Protein AF-A0A4Q3TIU8-F1 (afdb_monomer)

Sequence (152 aa):
MSRLTPLESAVLDALAWELGDVAPDLAGQVEESLSGLRRNTGQGLYTELIVARGRPLPGGPTGRFGTTHAMVGDLPDPIGFQVELREGRLLALHGQSYGQDTRAIDFAAVPFEDVFTVDDQGESILFDPVALMPESPLRELQRTDEPPPPAY

Nearest PDB structures (foldseek):
  6l2u-assembly1_B  TM=4.412E-01  e=1.368E+00  Methylosinus sporium
  3ncb-assembly1_B  TM=3.712E-01  e=5.277E+00  Homo sapiens
  3tw8-assembly1_A  TM=3.801E-01  e=4.214E+00  Homo sapiens

Secondary structure (DSSP, 8-state):
-PPPPHHHHHHHHHHHHHTTTT-TTHHHHHHT-EEEEEEE-SSEEEEEEE--TT-S-S----EEEEEEEEEETT-SSPEEEEEEEETTEEEEEEEE-TT---TT--TTT--EEEEEEE-TTS-EEE--TTTTSPPPHHHHHHH---PPPPP-

Mean predicted aligned error: 8.19 Å

pLDDT: mean 87.13, std 12.43, range [45.41, 98.19]

Radius of gyration: 18.93 Å; Cα contacts (8 Å, |Δi|>4): 287; chains: 1; bounding box: 40×67×38 Å

Solvent-accessible surface area (backbone atoms only — not comparable to full-atom values): 8813 Å² total; per-residue (Å²): 132,60,63,63,37,74,66,55,45,56,51,51,52,49,40,25,59,75,31,37,89,73,40,72,59,41,50,64,44,58,77,62,36,30,51,57,61,75,43,73,74,39,40,27,40,38,34,35,39,46,46,56,90,84,51,58,70,81,79,41,52,65,51,77,45,67,69,27,32,33,41,48,63,91,53,92,62,54,32,41,33,28,41,33,28,54,38,44,29,65,44,30,44,40,33,36,29,88,81,43,81,36,70,87,57,54,81,79,74,57,57,62,75,60,40,31,37,60,49,99,87,70,48,80,40,78,62,52,75,73,79,69,54,72,82,54,71,64,58,57,61,71,65,56,84,70,74,80,78,83,86,128

Foldseek 3Di:
DAADAPVRLVQQLVQCVQCCVQQVCSVVQNVQWHWDDWDDPQFWIKTFIDGDPPPDPFQGDAAWDFQKWWAWAPQPDTWGWTFGDDSSHTTMITTGSPPDGCPVDDPRDIDIDWMWGADPVRDTDTDDPVVPPPPPVVVVVVPPPDPPPDDD

Structure (mmCIF, N/CA/C/O backbone):
data_AF-A0A4Q3TIU8-F1
#
_entry.id   AF-A0A4Q3TIU8-F1
#
loop_
_atom_site.group_PDB
_atom_site.id
_atom_site.type_symbol
_atom_site.label_atom_id
_atom_site.label_alt_id
_atom_site.label_comp_id
_atom_site.label_asym_id
_atom_site.label_entity_id
_atom_site.label_seq_id
_atom_site.pdbx_PDB_ins_code
_atom_site.Cartn_x
_atom_site.Cartn_y
_atom_site.Cartn_z
_atom_site.occupancy
_atom_site.B_iso_or_equiv
_atom_site.auth_seq_id
_atom_site.auth_comp_id
_atom_site.auth_asym_id
_atom_site.auth_atom_id
_atom_site.pdbx_PDB_model_num
ATOM 1 N N . MET A 1 1 ? 15.873 9.049 8.995 1.00 45.41 1 MET A N 1
ATOM 2 C CA . MET A 1 1 ? 14.502 8.503 9.081 1.00 45.41 1 MET A CA 1
ATOM 3 C C . MET A 1 1 ? 14.121 8.106 7.672 1.00 45.41 1 MET A C 1
ATOM 5 O O . MET A 1 1 ? 14.162 8.976 6.812 1.00 45.41 1 MET A O 1
ATOM 9 N N . SER A 1 2 ? 13.893 6.819 7.404 1.00 53.78 2 SER A N 1
ATOM 10 C CA . SER A 1 2 ? 13.474 6.400 6.063 1.00 53.78 2 SER A CA 1
ATOM 11 C C . SER A 1 2 ? 11.984 6.680 5.924 1.00 53.78 2 SER A C 1
ATOM 13 O O . SER A 1 2 ? 11.188 6.176 6.715 1.00 53.78 2 SER A O 1
ATOM 15 N N . ARG A 1 3 ? 11.645 7.551 4.975 1.00 82.38 3 ARG A N 1
ATOM 16 C CA . ARG A 1 3 ? 10.272 7.794 4.530 1.00 82.38 3 ARG A CA 1
ATOM 17 C C . ARG A 1 3 ? 9.866 6.678 3.562 1.00 82.38 3 ARG A C 1
ATOM 19 O O . ARG A 1 3 ? 10.734 5.949 3.073 1.00 82.38 3 ARG A O 1
ATOM 26 N N . LEU A 1 4 ? 8.566 6.553 3.324 1.00 91.25 4 LEU A N 1
ATOM 27 C CA . LEU A 1 4 ? 8.012 5.699 2.275 1.00 91.25 4 LEU A CA 1
ATOM 28 C C . LEU A 1 4 ? 8.673 6.012 0.921 1.00 91.25 4 LEU A C 1
ATOM 30 O O . LEU A 1 4 ? 9.074 7.154 0.666 1.00 91.25 4 LEU A O 1
ATOM 34 N N . THR A 1 5 ? 8.827 4.996 0.074 1.00 93.56 5 THR A N 1
ATOM 35 C CA . THR A 1 5 ? 9.264 5.191 -1.318 1.00 93.56 5 THR A CA 1
ATOM 36 C C . THR A 1 5 ? 8.138 5.835 -2.130 1.00 93.56 5 THR A C 1
ATOM 38 O O . THR A 1 5 ? 6.983 5.775 -1.713 1.00 93.56 5 THR A O 1
ATOM 41 N N . PRO A 1 6 ? 8.425 6.410 -3.313 1.00 93.62 6 PRO A N 1
ATOM 42 C CA . PRO A 1 6 ? 7.377 6.943 -4.182 1.00 93.62 6 PRO A CA 1
ATOM 43 C C . PRO A 1 6 ? 6.264 5.930 -4.499 1.00 93.62 6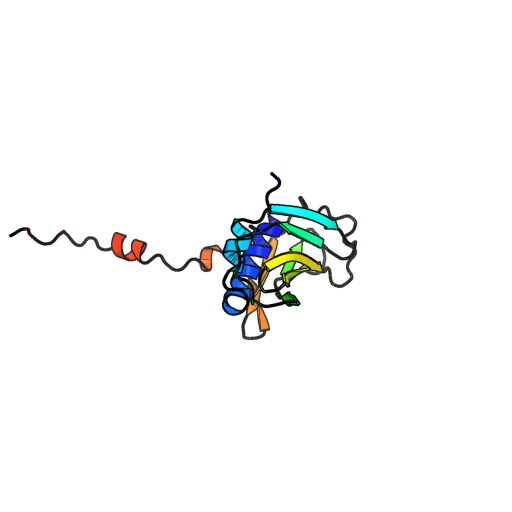 PRO A C 1
ATOM 45 O O . PRO A 1 6 ? 5.091 6.279 -4.410 1.00 93.62 6 PRO A O 1
ATOM 48 N N . LEU A 1 7 ? 6.626 4.672 -4.790 1.00 94.94 7 LEU A N 1
ATOM 49 C CA . LEU A 1 7 ? 5.665 3.590 -5.033 1.00 94.94 7 LEU A CA 1
ATOM 50 C C . LEU A 1 7 ? 4.824 3.293 -3.786 1.00 94.94 7 LEU A C 1
ATOM 52 O O . LEU A 1 7 ? 3.606 3.184 -3.875 1.00 94.94 7 LEU A O 1
ATOM 56 N N . GLU A 1 8 ? 5.465 3.170 -2.620 1.00 95.75 8 GLU A N 1
ATOM 57 C CA . GLU A 1 8 ? 4.760 2.902 -1.363 1.00 95.75 8 GLU A CA 1
ATOM 58 C C . GLU A 1 8 ? 3.789 4.024 -1.013 1.00 95.75 8 GLU A C 1
ATOM 60 O O . GLU A 1 8 ? 2.660 3.732 -0.642 1.00 95.75 8 GLU A O 1
ATOM 65 N N . SER A 1 9 ? 4.204 5.286 -1.153 1.00 94.19 9 SER A N 1
ATOM 66 C CA . SER A 1 9 ? 3.335 6.441 -0.928 1.00 94.19 9 SER A CA 1
ATOM 67 C C . SER A 1 9 ? 2.122 6.416 -1.851 1.00 94.19 9 SER A C 1
ATOM 69 O O . SER A 1 9 ? 1.002 6.442 -1.359 1.00 94.19 9 SER A O 1
ATOM 71 N N . ALA A 1 10 ? 2.327 6.287 -3.165 1.00 94.69 10 ALA A N 1
ATOM 72 C CA . ALA A 1 10 ? 1.229 6.324 -4.129 1.00 94.69 10 ALA A CA 1
ATOM 73 C C . ALA A 1 10 ? 0.218 5.185 -3.916 1.00 94.69 10 ALA A C 1
ATOM 75 O O . ALA A 1 10 ? -0.991 5.405 -3.939 1.00 94.69 10 ALA A O 1
ATOM 76 N N . VAL A 1 11 ? 0.708 3.970 -3.656 1.00 96.56 11 VAL A N 1
ATOM 77 C CA . VAL A 1 11 ? -0.147 2.808 -3.389 1.00 96.56 11 VAL A CA 1
ATOM 78 C C . VAL A 1 11 ? -0.860 2.928 -2.042 1.00 96.56 11 VAL A C 1
ATOM 80 O O . VAL A 1 11 ? -2.029 2.567 -1.941 1.00 96.56 11 VAL A O 1
ATOM 83 N N . LEU A 1 12 ? -0.188 3.412 -0.994 1.00 96.19 12 LEU A N 1
ATOM 84 C CA . LEU A 1 12 ? -0.818 3.586 0.316 1.00 96.19 12 LEU A CA 1
ATOM 85 C C . LEU A 1 12 ? -1.870 4.697 0.304 1.00 96.19 12 LEU A C 1
ATOM 87 O O . LEU A 1 12 ? -2.885 4.542 0.976 1.00 96.19 12 LEU A O 1
ATOM 91 N N . ASP A 1 13 ? -1.672 5.759 -0.477 1.00 94.75 13 ASP A N 1
ATOM 92 C CA . ASP A 1 13 ? -2.678 6.805 -0.684 1.00 94.75 13 ASP A CA 1
ATOM 93 C C . ASP A 1 13 ? -3.913 6.244 -1.407 1.00 94.75 13 ASP A C 1
ATOM 95 O O . ASP A 1 13 ? -5.044 6.475 -0.972 1.00 94.75 13 ASP A O 1
ATOM 99 N N . ALA A 1 14 ? -3.708 5.433 -2.452 1.00 95.94 14 ALA A N 1
ATOM 100 C CA . ALA A 1 14 ? -4.789 4.749 -3.162 1.00 95.94 14 ALA A CA 1
ATOM 101 C C . ALA A 1 14 ? -5.561 3.778 -2.257 1.00 95.94 14 ALA A C 1
ATOM 103 O O . ALA A 1 14 ? -6.789 3.815 -2.207 1.00 95.94 14 ALA A O 1
ATOM 104 N N . LEU A 1 15 ? -4.848 2.974 -1.466 1.00 96.75 15 LEU A N 1
ATOM 105 C CA . LEU A 1 15 ? -5.449 2.055 -0.497 1.00 96.75 15 LEU A CA 1
ATOM 106 C C . LEU A 1 15 ? -6.180 2.797 0.627 1.00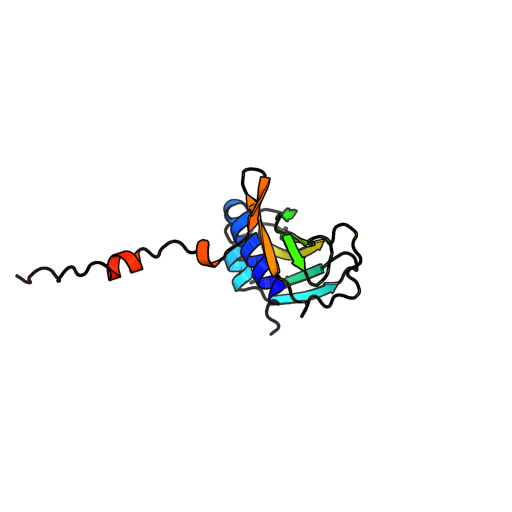 96.75 15 LEU A C 1
ATOM 108 O O . LEU A 1 15 ? -7.212 2.327 1.097 1.00 96.75 15 LEU A O 1
ATOM 112 N N . ALA A 1 16 ? -5.667 3.944 1.076 1.00 94.88 16 ALA A N 1
ATOM 113 C CA . ALA A 1 16 ? -6.327 4.773 2.079 1.00 94.88 16 ALA A CA 1
ATOM 114 C C . ALA A 1 16 ? -7.642 5.363 1.563 1.00 94.88 16 ALA A C 1
AT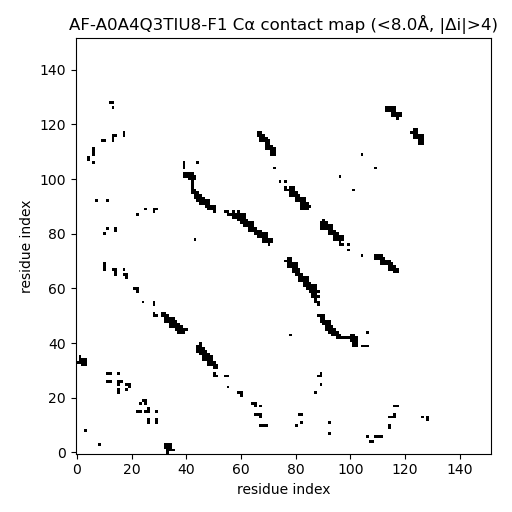OM 116 O O . ALA A 1 16 ? -8.601 5.454 2.329 1.00 94.88 16 ALA A O 1
ATOM 117 N N . TRP A 1 17 ? -7.692 5.724 0.279 1.00 92.00 17 TRP A N 1
ATOM 118 C CA . TRP A 1 17 ? -8.921 6.140 -0.384 1.00 92.00 17 TRP A CA 1
ATOM 119 C C . TRP A 1 17 ? -9.910 4.978 -0.532 1.00 92.00 17 TRP A C 1
ATOM 121 O O . TRP A 1 17 ? -11.036 5.064 -0.046 1.00 92.00 17 TRP A O 1
ATOM 131 N N . GLU A 1 18 ? -9.469 3.871 -1.139 1.00 93.44 18 GLU A N 1
ATOM 132 C CA . GLU A 1 18 ? -10.270 2.661 -1.376 1.00 93.44 18 GLU A CA 1
ATOM 133 C C . GLU A 1 18 ? -10.900 2.128 -0.080 1.00 93.44 18 GLU A C 1
ATOM 135 O O . GLU A 1 18 ? -12.061 1.730 -0.045 1.00 93.44 18 GLU A O 1
ATOM 140 N N . LEU A 1 19 ? -10.136 2.129 1.013 1.00 93.94 19 LEU A N 1
ATOM 141 C CA . LEU A 1 19 ? -10.539 1.527 2.280 1.00 93.94 19 LEU A CA 1
ATOM 142 C C . LEU A 1 19 ? -11.130 2.534 3.270 1.00 93.94 19 LEU A C 1
ATOM 144 O O . LEU A 1 19 ? -11.236 2.202 4.451 1.00 93.94 19 LEU A O 1
ATOM 148 N N . GLY A 1 20 ? -11.529 3.730 2.827 1.00 91.56 20 GLY A N 1
ATOM 149 C CA . GLY A 1 20 ? -12.037 4.792 3.703 1.00 91.56 20 GLY A CA 1
ATOM 150 C C . GLY A 1 20 ? -13.178 4.344 4.628 1.00 91.56 20 GLY A C 1
ATOM 151 O O . GLY A 1 20 ? -13.178 4.677 5.811 1.00 91.56 20 GLY A O 1
ATOM 152 N N . ASP A 1 21 ? -14.093 3.506 4.138 1.00 90.69 21 ASP A N 1
ATOM 153 C CA . ASP A 1 21 ? -15.205 2.981 4.944 1.00 90.69 21 ASP A CA 1
ATOM 154 C C . ASP A 1 21 ? -14.796 1.824 5.872 1.00 90.69 21 ASP A C 1
ATOM 156 O O . ASP A 1 21 ? -15.379 1.623 6.940 1.00 90.69 21 ASP A O 1
ATOM 160 N N . VAL A 1 22 ? -13.778 1.051 5.485 1.00 91.88 22 VAL A N 1
ATOM 161 C CA . VAL A 1 22 ? -13.313 -0.141 6.216 1.00 91.88 22 VAL A CA 1
ATOM 162 C C . VAL A 1 22 ? -12.331 0.236 7.326 1.00 91.88 22 VAL A C 1
ATOM 164 O O . VAL A 1 22 ? -12.386 -0.301 8.435 1.00 91.88 22 VAL A O 1
ATOM 167 N N . ALA A 1 23 ? -11.422 1.161 7.033 1.00 93.56 23 ALA A N 1
ATOM 168 C CA . ALA A 1 23 ? -10.382 1.651 7.922 1.00 93.56 23 ALA A CA 1
ATOM 169 C C . ALA A 1 23 ? -10.284 3.189 7.828 1.00 93.56 23 ALA A C 1
ATOM 171 O O . ALA A 1 23 ? -9.318 3.706 7.266 1.00 93.56 23 ALA A O 1
ATOM 172 N N . PRO A 1 24 ? -11.224 3.939 8.439 1.00 91.31 24 PRO A N 1
ATOM 173 C CA . PRO A 1 24 ? -11.317 5.401 8.292 1.00 91.31 24 PRO A CA 1
ATOM 174 C C . PRO A 1 24 ? -10.068 6.183 8.709 1.00 91.31 24 PRO A C 1
ATOM 176 O O . PRO A 1 24 ? -9.839 7.302 8.263 1.00 91.31 24 PRO A O 1
ATOM 179 N N . ASP A 1 25 ? -9.248 5.602 9.585 1.00 92.12 25 ASP A N 1
ATOM 180 C CA . ASP A 1 25 ? -8.022 6.220 10.087 1.00 92.12 25 ASP A CA 1
ATOM 181 C C . ASP A 1 25 ? -6.765 5.811 9.294 1.00 92.12 25 ASP A C 1
ATOM 183 O O . ASP A 1 25 ? -5.647 6.139 9.689 1.00 92.12 25 ASP A O 1
ATOM 187 N N . LEU A 1 26 ? -6.913 5.063 8.192 1.00 94.12 26 LEU A N 1
ATOM 188 C CA . LEU A 1 26 ? -5.783 4.548 7.417 1.00 94.12 26 LEU A CA 1
ATOM 189 C C . LEU A 1 26 ? -4.936 5.678 6.820 1.00 94.12 26 LEU A C 1
ATOM 191 O O . LEU A 1 26 ? -3.718 5.647 6.970 1.00 94.12 26 LEU A O 1
ATOM 195 N N . ALA A 1 27 ? -5.560 6.708 6.241 1.00 92.62 27 ALA A N 1
ATOM 196 C CA . ALA A 1 27 ? -4.847 7.859 5.677 1.00 92.62 27 ALA A CA 1
ATOM 197 C C . ALA A 1 27 ? -3.937 8.542 6.714 1.00 92.62 27 ALA A C 1
ATOM 199 O O . ALA A 1 27 ? -2.756 8.777 6.468 1.00 92.62 27 ALA A O 1
ATOM 200 N N . GLY A 1 28 ? -4.457 8.784 7.920 1.00 91.19 28 GLY A N 1
ATOM 201 C CA . GLY A 1 28 ? -3.678 9.395 8.995 1.00 91.19 28 GLY A CA 1
ATOM 202 C C . GLY A 1 28 ? -2.574 8.484 9.541 1.00 91.19 28 GLY A C 1
ATOM 203 O O . GLY A 1 28 ? -1.505 8.958 9.920 1.00 91.19 28 GLY A O 1
ATOM 204 N N . GLN A 1 29 ? -2.795 7.167 9.548 1.00 93.38 29 GLN A N 1
ATOM 205 C CA . GLN A 1 29 ? -1.744 6.203 9.872 1.00 93.38 29 GLN A CA 1
ATOM 206 C C . GLN A 1 29 ? -0.625 6.184 8.823 1.00 93.38 29 GLN A C 1
ATOM 208 O O . GLN A 1 29 ? 0.537 6.074 9.206 1.00 93.38 29 GLN A O 1
ATOM 213 N N . VAL A 1 30 ? -0.957 6.299 7.532 1.00 92.56 30 VAL A N 1
ATOM 214 C CA . VAL A 1 30 ? 0.009 6.364 6.421 1.00 92.56 30 VAL A CA 1
ATOM 215 C C . VAL A 1 30 ? 0.854 7.634 6.511 1.00 92.56 30 VAL A C 1
ATOM 217 O O . VAL A 1 30 ? 2.080 7.537 6.450 1.00 92.56 30 VAL A O 1
ATOM 220 N N . GLU A 1 31 ? 0.231 8.794 6.738 1.00 90.31 31 GLU A N 1
ATOM 221 C CA . GLU A 1 31 ? 0.917 10.091 6.865 1.00 90.31 31 GLU A CA 1
ATOM 222 C C . GLU A 1 31 ? 1.983 10.084 7.976 1.00 90.31 31 GLU A C 1
ATOM 224 O O . GLU A 1 31 ? 3.086 10.610 7.810 1.00 90.31 31 GLU A O 1
ATOM 229 N N . GLU A 1 32 ? 1.679 9.441 9.105 1.00 88.31 32 GLU A N 1
ATOM 230 C CA . GLU A 1 32 ? 2.586 9.327 10.252 1.00 88.31 32 GLU A CA 1
ATOM 231 C C . GLU A 1 32 ? 3.528 8.114 10.178 1.00 88.31 32 GLU A C 1
ATOM 233 O O . GLU A 1 32 ? 4.371 7.925 11.065 1.00 88.31 32 GLU A O 1
ATOM 238 N N . SER A 1 33 ? 3.381 7.262 9.161 1.00 88.88 33 SER A N 1
ATOM 239 C CA . SER A 1 33 ? 4.107 5.999 9.092 1.00 88.88 33 SER A CA 1
ATOM 240 C C . SER A 1 33 ? 5.584 6.188 8.752 1.00 88.88 33 SER A C 1
ATOM 242 O O . SER A 1 33 ? 6.003 7.069 7.997 1.00 88.88 33 SER A O 1
ATOM 244 N N . LEU A 1 34 ? 6.403 5.296 9.302 1.00 88.81 34 LEU A N 1
ATOM 245 C CA . LEU A 1 34 ? 7.780 5.098 8.873 1.00 88.81 34 LEU A CA 1
ATOM 246 C C . LEU A 1 34 ? 7.915 3.716 8.248 1.00 88.81 34 LEU A C 1
ATOM 248 O O . LEU A 1 34 ? 7.388 2.734 8.775 1.00 88.81 34 LEU A O 1
ATOM 252 N N . SER A 1 35 ? 8.684 3.626 7.163 1.00 86.12 35 SER A N 1
ATOM 253 C CA . SER A 1 35 ? 9.052 2.329 6.605 1.00 86.12 35 SER A CA 1
ATOM 254 C C . SER A 1 35 ? 10.009 1.619 7.567 1.00 86.12 35 SER A C 1
ATOM 256 O O . SER A 1 35 ? 11.068 2.166 7.901 1.00 86.12 35 SER A O 1
ATOM 258 N N . GLY A 1 36 ? 9.643 0.414 7.993 1.00 86.25 36 GLY A N 1
ATOM 259 C CA . GLY A 1 36 ? 10.497 -0.511 8.727 1.00 86.25 36 GLY A CA 1
ATOM 260 C C . GLY A 1 36 ? 11.335 -1.361 7.771 1.00 86.25 36 GLY A C 1
ATOM 261 O O . GLY A 1 36 ? 12.099 -0.843 6.954 1.00 86.25 36 GLY A O 1
ATOM 262 N N . LEU A 1 37 ? 11.204 -2.685 7.879 1.00 90.00 37 LEU A N 1
ATOM 263 C CA . LEU A 1 37 ? 11.851 -3.632 6.976 1.00 90.00 37 LEU A CA 1
ATOM 264 C C . LEU A 1 37 ? 11.175 -3.643 5.597 1.00 90.00 37 LEU A C 1
ATOM 266 O O . LEU A 1 37 ? 9.980 -3.906 5.494 1.00 90.00 37 LEU A O 1
ATOM 270 N N . ARG A 1 38 ? 11.969 -3.475 4.536 1.00 93.25 38 ARG A N 1
ATOM 271 C CA . ARG A 1 38 ? 11.555 -3.715 3.147 1.00 93.25 38 ARG A CA 1
ATOM 272 C C . ARG A 1 38 ? 12.185 -4.996 2.624 1.00 93.25 38 ARG A C 1
ATOM 274 O O . ARG A 1 38 ? 13.389 -5.206 2.774 1.00 93.25 38 ARG A O 1
ATOM 281 N N . ARG A 1 39 ? 11.384 -5.848 1.990 1.00 94.31 39 ARG A N 1
ATOM 282 C CA . ARG A 1 39 ? 11.832 -7.125 1.439 1.00 94.31 39 ARG A CA 1
ATOM 283 C C . ARG A 1 39 ? 11.173 -7.410 0.098 1.00 94.31 39 ARG A C 1
ATOM 285 O O . ARG A 1 39 ? 9.955 -7.454 -0.012 1.00 94.31 39 ARG A O 1
ATOM 292 N N . ASN A 1 40 ? 12.002 -7.717 -0.891 1.00 94.56 40 ASN A N 1
ATOM 293 C CA . ASN A 1 40 ? 11.562 -8.408 -2.093 1.00 94.56 40 ASN A CA 1
ATOM 294 C C . ASN A 1 40 ? 11.397 -9.901 -1.765 1.00 94.56 40 ASN A C 1
ATOM 296 O O . ASN A 1 40 ? 12.331 -10.549 -1.279 1.00 94.56 40 ASN A O 1
ATOM 300 N N . THR A 1 41 ? 10.201 -10.446 -1.968 1.00 93.12 41 THR A N 1
ATOM 301 C CA . THR A 1 41 ? 9.887 -11.851 -1.651 1.00 93.12 41 THR A CA 1
ATOM 302 C C . THR A 1 41 ? 10.222 -12.800 -2.804 1.00 93.12 41 THR A C 1
ATOM 304 O O . THR A 1 41 ? 10.111 -14.015 -2.655 1.00 93.12 41 THR A O 1
ATOM 307 N N . GLY A 1 42 ? 10.640 -12.247 -3.946 1.00 91.94 42 GLY A N 1
ATOM 308 C CA . GLY A 1 42 ? 10.771 -12.929 -5.230 1.00 91.94 42 GLY A CA 1
ATOM 309 C C . GLY A 1 42 ? 9.449 -13.112 -5.976 1.00 91.94 42 GLY A C 1
ATOM 310 O O . GLY A 1 42 ? 9.477 -13.512 -7.132 1.00 91.94 42 GLY A O 1
ATOM 311 N N . GLN A 1 43 ? 8.324 -12.801 -5.327 1.00 92.56 43 GLN A N 1
ATOM 312 C CA . GLN A 1 43 ? 6.971 -12.814 -5.897 1.00 92.56 43 GLN A CA 1
ATOM 313 C C . GLN A 1 43 ? 6.224 -11.505 -5.585 1.00 92.56 43 GLN A C 1
ATOM 315 O O . GLN A 1 43 ? 5.000 -11.473 -5.454 1.00 92.56 43 GLN A O 1
ATOM 320 N N . GLY A 1 44 ? 6.987 -10.429 -5.390 1.00 93.94 44 GLY A N 1
ATOM 321 C CA . GLY A 1 44 ? 6.504 -9.103 -5.042 1.00 93.94 44 GLY A CA 1
ATOM 322 C C . GLY A 1 44 ? 7.248 -8.486 -3.858 1.00 93.94 44 GLY A C 1
ATOM 323 O O . GLY A 1 44 ? 8.452 -8.690 -3.660 1.00 93.94 44 GLY A O 1
ATOM 324 N N . LEU A 1 45 ? 6.509 -7.708 -3.075 1.00 95.12 45 LEU A N 1
ATOM 325 C CA . LEU A 1 45 ? 7.020 -6.796 -2.058 1.00 95.12 45 LEU A CA 1
ATOM 326 C C . LEU A 1 45 ? 6.395 -7.099 -0.695 1.00 95.12 45 LEU A C 1
ATOM 328 O O . LEU A 1 45 ? 5.219 -7.429 -0.583 1.00 95.12 45 LEU A O 1
ATOM 332 N N . TYR A 1 46 ? 7.187 -6.931 0.353 1.00 97.00 46 TYR A N 1
ATOM 333 C CA . TYR A 1 46 ? 6.714 -6.778 1.718 1.00 97.00 46 TYR A CA 1
ATOM 334 C C . TYR A 1 46 ? 7.408 -5.570 2.343 1.00 97.00 46 TYR A C 1
ATOM 336 O O . TYR A 1 46 ? 8.641 -5.525 2.382 1.00 97.00 46 TYR A O 1
ATOM 344 N N . THR A 1 47 ? 6.627 -4.632 2.865 1.00 96.75 47 THR A N 1
ATOM 345 C CA . THR A 1 47 ? 7.128 -3.494 3.637 1.00 96.75 47 THR A CA 1
ATOM 346 C C . THR A 1 47 ? 6.435 -3.470 4.988 1.00 96.75 47 THR A C 1
ATOM 348 O O . THR A 1 47 ? 5.221 -3.324 5.068 1.00 96.75 47 THR A O 1
ATOM 351 N N . GLU A 1 48 ? 7.206 -3.591 6.061 1.00 96.12 48 GLU A N 1
ATOM 352 C CA . GLU A 1 48 ? 6.723 -3.338 7.416 1.00 96.12 48 GLU A CA 1
ATOM 353 C C . GLU A 1 48 ? 6.523 -1.834 7.628 1.00 96.12 48 GLU A C 1
ATOM 355 O O . GLU A 1 48 ? 7.366 -1.024 7.231 1.00 96.12 48 GLU A O 1
ATOM 360 N N . LEU A 1 49 ? 5.426 -1.463 8.282 1.00 94.75 49 LEU A N 1
ATOM 361 C CA . LEU A 1 49 ? 5.056 -0.082 8.555 1.00 94.75 49 LEU A CA 1
ATOM 362 C C . LEU A 1 49 ? 4.987 0.151 10.060 1.00 94.75 49 LEU A C 1
ATOM 364 O O . LEU A 1 49 ? 4.335 -0.573 10.810 1.00 94.75 49 LEU A O 1
ATOM 368 N N . ILE A 1 50 ? 5.679 1.194 10.504 1.00 92.19 50 ILE A N 1
ATOM 369 C CA . ILE A 1 50 ? 5.713 1.608 11.901 1.00 92.19 50 ILE A CA 1
ATOM 370 C C . ILE A 1 50 ? 4.802 2.821 12.038 1.00 92.19 50 ILE A C 1
ATOM 372 O O . ILE A 1 50 ? 5.152 3.910 11.589 1.00 92.19 50 ILE A O 1
ATOM 376 N N . VAL A 1 51 ? 3.653 2.629 12.683 1.00 90.06 51 VAL A N 1
ATOM 377 C CA . VAL A 1 51 ? 2.677 3.693 12.964 1.00 90.06 51 VAL A CA 1
ATOM 378 C C . VAL A 1 51 ? 2.679 4.083 14.441 1.00 90.06 51 VAL A C 1
ATOM 380 O O . VAL A 1 51 ? 3.052 3.289 15.316 1.00 90.06 51 VAL A O 1
ATOM 383 N N . ALA A 1 52 ? 2.257 5.311 14.745 1.00 85.12 52 ALA A N 1
ATOM 384 C CA . ALA A 1 52 ? 2.266 5.846 16.103 1.00 85.12 52 ALA A CA 1
ATOM 385 C C . ALA A 1 52 ? 1.515 4.940 17.104 1.00 85.12 52 ALA A C 1
ATOM 387 O O . ALA A 1 52 ? 0.503 4.305 16.803 1.00 85.12 52 ALA A O 1
ATOM 388 N N . ARG A 1 53 ? 2.002 4.855 18.350 1.00 77.31 53 ARG A N 1
ATOM 389 C CA . ARG A 1 53 ? 1.390 3.983 19.379 1.00 77.31 53 ARG A CA 1
ATOM 390 C C . ARG A 1 53 ? -0.019 4.416 19.793 1.00 77.31 53 ARG A C 1
ATOM 392 O O . ARG A 1 53 ? -0.786 3.573 20.237 1.00 77.31 53 ARG A O 1
ATOM 399 N N . GLY A 1 54 ? -0.349 5.698 19.656 1.00 78.00 54 GLY A N 1
ATOM 400 C CA . GLY A 1 54 ? -1.659 6.243 20.029 1.00 78.00 54 GLY A CA 1
ATOM 401 C C . GLY A 1 54 ? -2.745 6.089 18.962 1.00 78.00 54 GLY A C 1
ATOM 402 O O . GLY A 1 54 ? -3.869 6.514 19.202 1.00 78.00 54 GLY A O 1
ATOM 403 N N . ARG A 1 55 ? -2.410 5.517 17.799 1.00 79.94 55 ARG A N 1
ATOM 404 C CA . ARG A 1 55 ? -3.261 5.499 16.610 1.00 79.94 55 ARG A CA 1
ATOM 405 C C . ARG A 1 55 ? -3.271 4.107 15.958 1.00 79.94 55 ARG A C 1
ATOM 407 O O . ARG A 1 55 ? -2.200 3.497 15.875 1.00 79.94 55 ARG A O 1
ATOM 414 N N . PRO A 1 56 ? -4.423 3.577 15.524 1.00 81.56 56 PRO A N 1
ATOM 415 C CA . PRO A 1 56 ? -5.785 4.027 15.818 1.00 81.56 56 PRO A CA 1
ATOM 416 C C . PRO A 1 56 ? -6.215 3.571 17.226 1.00 81.56 56 PRO A C 1
ATOM 418 O O . PRO A 1 56 ? -5.467 2.879 17.927 1.00 81.56 56 PRO A O 1
ATOM 421 N N . LEU A 1 57 ? -7.436 3.926 17.639 1.00 78.19 57 LEU A N 1
ATOM 422 C CA . LEU A 1 57 ? -8.071 3.266 18.782 1.00 78.19 57 LEU A CA 1
ATOM 423 C C . LEU A 1 57 ? -8.288 1.770 18.465 1.00 78.19 57 LEU A C 1
ATOM 425 O O . LEU A 1 57 ? -8.681 1.450 17.342 1.00 78.19 57 LEU A O 1
ATOM 429 N N . PRO A 1 58 ? -8.051 0.852 19.422 1.00 75.31 58 PRO A N 1
ATOM 430 C CA . PRO A 1 58 ? -8.262 -0.578 19.203 1.00 75.31 58 PRO A CA 1
ATOM 431 C C . PRO A 1 58 ? -9.722 -0.903 18.867 1.00 75.31 58 PRO A C 1
ATOM 433 O O . PRO A 1 58 ? -10.637 -0.287 19.416 1.00 75.31 58 PRO A O 1
ATOM 436 N N . GLY A 1 59 ? -9.933 -1.921 18.029 1.00 83.25 59 GLY A N 1
ATOM 437 C CA . GLY A 1 59 ? -11.265 -2.440 17.686 1.00 83.25 59 GLY A CA 1
ATOM 438 C C . GLY A 1 59 ? -11.618 -2.400 16.197 1.00 83.25 59 GLY A C 1
ATOM 439 O O . GLY A 1 59 ? -12.747 -2.722 15.840 1.00 83.25 59 GLY A O 1
ATOM 440 N N . GLY A 1 60 ? -10.674 -2.018 15.333 1.00 88.62 60 GLY A N 1
ATOM 441 C CA . GLY A 1 60 ? -10.860 -2.031 13.883 1.00 88.62 60 GLY A CA 1
ATOM 442 C C . GLY A 1 60 ? -10.667 -3.411 13.230 1.00 88.62 60 GLY A C 1
ATOM 443 O O . GLY A 1 60 ? -10.449 -4.418 13.914 1.00 88.62 60 GLY A O 1
ATOM 444 N N . PRO A 1 61 ? -10.713 -3.476 11.889 1.00 94.25 61 PRO A N 1
ATOM 445 C CA . PRO A 1 61 ? -10.587 -4.724 11.142 1.00 94.25 61 PRO A CA 1
ATOM 446 C C . PRO A 1 61 ? -9.218 -5.398 11.325 1.00 94.25 61 PRO A C 1
ATOM 448 O O . PRO A 1 61 ? -8.199 -4.752 11.579 1.00 94.25 61 PRO A O 1
ATOM 451 N N . THR A 1 62 ? -9.193 -6.724 11.182 1.00 96.06 62 THR A N 1
ATOM 452 C CA . THR A 1 62 ? -7.967 -7.537 11.194 1.00 96.06 62 THR A CA 1
ATOM 453 C C . THR A 1 62 ? -7.925 -8.415 9.954 1.00 96.06 62 THR A C 1
ATOM 455 O O . THR A 1 62 ? -8.898 -9.108 9.668 1.00 96.06 62 THR A O 1
ATOM 458 N N . GLY A 1 63 ? -6.803 -8.406 9.238 1.00 97.44 63 GLY A N 1
ATOM 459 C CA . GLY A 1 63 ? -6.637 -9.147 7.991 1.00 97.44 63 GLY A CA 1
ATOM 460 C C . GLY A 1 63 ? -5.877 -8.354 6.935 1.00 97.44 63 GLY A C 1
ATOM 461 O O . GLY A 1 63 ? -5.240 -7.347 7.241 1.00 97.44 63 GLY A O 1
ATOM 462 N N . ARG A 1 64 ? -5.945 -8.827 5.689 1.00 97.69 64 ARG A N 1
ATOM 463 C CA . ARG A 1 64 ? -5.416 -8.123 4.517 1.00 97.69 64 ARG A CA 1
ATOM 464 C C . ARG A 1 64 ? -6.558 -7.510 3.725 1.00 97.69 64 ARG A C 1
ATOM 466 O O . ARG A 1 64 ? -7.558 -8.186 3.496 1.00 97.69 64 ARG A O 1
ATOM 473 N N . PHE A 1 65 ? -6.385 -6.261 3.320 1.00 97.31 65 PHE A N 1
ATOM 474 C CA . PHE A 1 65 ? -7.407 -5.464 2.651 1.00 97.31 65 PHE A CA 1
ATOM 475 C C . PHE A 1 65 ? -6.800 -4.694 1.489 1.00 97.31 65 PHE A C 1
ATOM 477 O O . PHE A 1 65 ? -5.614 -4.365 1.518 1.00 97.31 65 PHE A O 1
ATOM 484 N N . GLY A 1 66 ? -7.631 -4.388 0.500 1.00 95.50 66 GLY A N 1
ATOM 485 C CA . GLY A 1 66 ? -7.230 -3.645 -0.681 1.00 95.50 66 GLY A CA 1
ATOM 486 C C . GLY A 1 66 ? -7.236 -4.487 -1.946 1.00 95.50 66 GLY A C 1
ATOM 487 O O . GLY A 1 66 ? -7.047 -5.712 -1.924 1.00 95.50 66 GLY A O 1
ATOM 488 N N . THR A 1 67 ? -7.456 -3.780 -3.040 1.00 95.31 67 THR A N 1
ATOM 489 C CA . THR A 1 67 ? -7.499 -4.279 -4.411 1.00 95.31 67 THR A CA 1
ATOM 490 C C . THR A 1 67 ? -6.718 -3.369 -5.351 1.00 95.31 67 THR A C 1
ATOM 492 O O . THR A 1 67 ? -6.816 -3.526 -6.557 1.00 95.31 67 THR A O 1
ATOM 495 N N . THR A 1 68 ? -5.923 -2.444 -4.810 1.00 96.62 68 THR A N 1
ATOM 496 C CA . THR A 1 68 ? -5.099 -1.517 -5.585 1.00 96.62 68 THR A CA 1
ATOM 497 C C . THR A 1 68 ? -4.043 -2.258 -6.413 1.00 96.62 68 THR A C 1
ATOM 499 O O . THR A 1 68 ? -3.387 -3.179 -5.922 1.00 96.62 68 THR A O 1
ATOM 502 N N . HIS A 1 69 ? -3.804 -1.812 -7.643 1.00 96.88 69 HIS A N 1
ATOM 503 C CA . HIS A 1 69 ? -2.770 -2.329 -8.543 1.00 96.88 69 HIS A CA 1
ATOM 504 C C . HIS A 1 69 ? -1.828 -1.223 -8.998 1.00 96.88 69 HIS A C 1
ATOM 506 O O . HIS A 1 69 ? -2.231 -0.069 -9.083 1.00 96.88 69 HIS A O 1
ATOM 512 N N . ALA A 1 70 ? -0.585 -1.564 -9.337 1.00 96.38 70 ALA A N 1
ATOM 513 C CA . ALA A 1 70 ? 0.304 -0.633 -10.031 1.00 96.38 70 ALA A CA 1
ATOM 514 C C . ALA A 1 70 ? 1.142 -1.329 -11.107 1.00 96.38 70 ALA A C 1
ATOM 516 O O . ALA A 1 70 ? 1.591 -2.468 -10.923 1.00 96.38 70 ALA A O 1
ATOM 517 N N . MET A 1 71 ? 1.392 -0.611 -12.202 1.00 95.44 71 MET A N 1
ATOM 518 C CA . MET A 1 71 ? 2.366 -1.010 -13.219 1.00 95.44 71 MET A CA 1
ATOM 519 C C . MET A 1 71 ? 3.771 -0.675 -12.718 1.00 95.44 71 MET A C 1
ATOM 521 O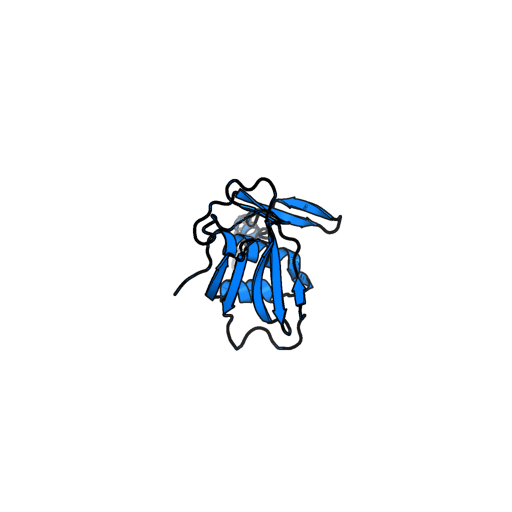 O . MET A 1 71 ? 4.099 0.493 -12.509 1.00 95.44 71 MET A O 1
ATOM 525 N N . VAL A 1 72 ? 4.592 -1.702 -12.475 1.00 95.25 72 VAL A N 1
ATOM 526 C CA . VAL A 1 72 ? 5.906 -1.560 -11.828 1.00 95.25 72 VAL A CA 1
ATOM 527 C C . VAL A 1 72 ? 7.023 -2.015 -12.759 1.00 95.25 72 VAL A C 1
ATOM 529 O O . VAL A 1 72 ? 7.115 -3.194 -13.103 1.00 95.25 72 VAL A O 1
ATOM 532 N N . GLY A 1 73 ? 7.924 -1.088 -13.088 1.00 92.19 73 GLY A N 1
ATOM 533 C CA . GLY A 1 73 ? 9.018 -1.321 -14.025 1.00 92.19 73 GLY A CA 1
ATOM 534 C C . GLY A 1 73 ? 8.519 -1.889 -15.354 1.00 92.19 73 GLY A C 1
ATOM 535 O O . GLY A 1 73 ? 7.475 -1.490 -15.854 1.00 92.19 73 GLY A O 1
ATOM 536 N N . ASP A 1 74 ? 9.255 -2.863 -15.883 1.00 91.06 74 ASP A N 1
ATOM 537 C CA . ASP A 1 74 ? 8.932 -3.535 -17.147 1.00 91.06 74 ASP A CA 1
ATOM 538 C C . ASP A 1 74 ? 8.155 -4.853 -16.940 1.00 91.06 74 ASP A C 1
ATOM 540 O O . ASP A 1 74 ? 8.230 -5.760 -17.776 1.00 91.06 74 ASP A O 1
ATOM 544 N N . LEU A 1 75 ? 7.473 -5.026 -15.799 1.00 92.44 75 LEU A N 1
ATOM 545 C CA . LEU A 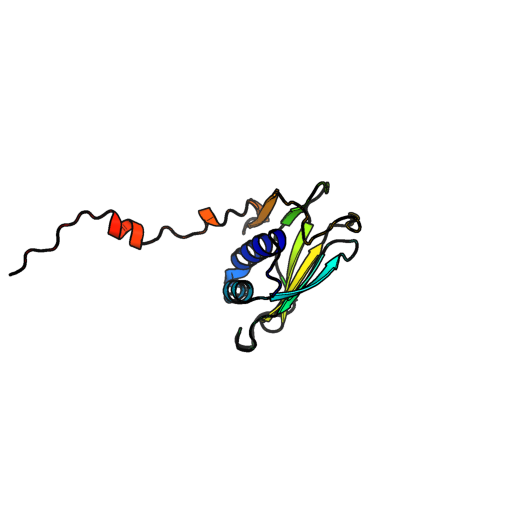1 75 ? 6.677 -6.233 -15.563 1.00 92.44 75 LEU A CA 1
ATOM 546 C C . LEU A 1 75 ? 5.504 -6.311 -16.557 1.00 92.44 75 LEU A C 1
ATOM 548 O O . LEU A 1 75 ? 4.821 -5.307 -16.760 1.00 92.44 75 LEU A O 1
ATOM 552 N N . PRO A 1 76 ? 5.244 -7.486 -17.165 1.00 91.19 76 PRO A N 1
ATOM 553 C CA . PRO A 1 76 ? 4.144 -7.639 -18.113 1.00 91.19 76 PRO A CA 1
ATOM 554 C C . PRO A 1 76 ? 2.760 -7.492 -17.470 1.00 91.19 76 PRO A C 1
ATOM 556 O O . PRO A 1 76 ? 1.860 -6.978 -18.129 1.00 91.19 76 PRO A O 1
ATOM 559 N N . ASP A 1 77 ? 2.594 -7.911 -16.212 1.00 92.50 77 ASP A N 1
ATOM 560 C CA . ASP A 1 77 ? 1.336 -7.771 -15.472 1.00 92.50 77 ASP A CA 1
ATOM 561 C C . ASP A 1 77 ? 1.519 -6.871 -14.234 1.00 92.50 77 ASP A C 1
ATOM 563 O O . ASP A 1 77 ? 2.595 -6.882 -13.616 1.00 92.50 77 ASP A O 1
ATOM 567 N N . PRO A 1 78 ? 0.476 -6.126 -13.813 1.00 94.06 78 PRO A N 1
ATOM 568 C CA . PRO A 1 78 ? 0.550 -5.269 -12.636 1.00 94.06 78 PRO A CA 1
ATOM 569 C C . PRO A 1 78 ? 0.815 -6.059 -11.352 1.00 94.06 78 PRO A C 1
ATOM 571 O O . PRO A 1 78 ? 0.474 -7.236 -11.218 1.00 94.06 78 PRO A O 1
ATOM 574 N N . ILE A 1 79 ? 1.365 -5.371 -10.353 1.00 96.69 79 ILE A N 1
ATOM 575 C CA . ILE A 1 79 ? 1.449 -5.887 -8.986 1.00 96.69 79 ILE A CA 1
ATOM 576 C C . ILE A 1 79 ? 0.177 -5.489 -8.240 1.00 96.69 79 ILE A C 1
ATOM 578 O O . ILE A 1 79 ? -0.198 -4.320 -8.248 1.00 96.69 79 ILE A O 1
ATOM 582 N N . GLY A 1 80 ? -0.472 -6.451 -7.583 1.00 96.94 80 GLY A N 1
ATOM 583 C CA . GLY A 1 80 ? -1.588 -6.194 -6.671 1.00 96.94 80 GLY A CA 1
ATOM 584 C C . GLY A 1 80 ? -1.098 -5.888 -5.262 1.00 96.94 80 GLY A C 1
ATOM 585 O O . GLY A 1 80 ? -0.192 -6.560 -4.762 1.00 96.94 80 GLY A O 1
ATOM 586 N N . PHE A 1 81 ? -1.702 -4.901 -4.612 1.00 98.00 81 PHE A N 1
ATOM 587 C CA . PHE A 1 81 ? -1.284 -4.388 -3.318 1.00 98.00 81 PHE A CA 1
ATOM 588 C C . PHE A 1 81 ? -2.382 -4.483 -2.266 1.00 98.00 81 PHE A C 1
ATOM 590 O O . PHE A 1 81 ? -3.561 -4.271 -2.536 1.00 98.00 81 PHE A O 1
ATOM 597 N N . GLN A 1 82 ? -1.968 -4.802 -1.041 1.00 98.19 82 GLN A N 1
ATOM 598 C CA . GLN A 1 82 ? -2.854 -4.921 0.111 1.00 98.19 82 GLN A CA 1
ATOM 599 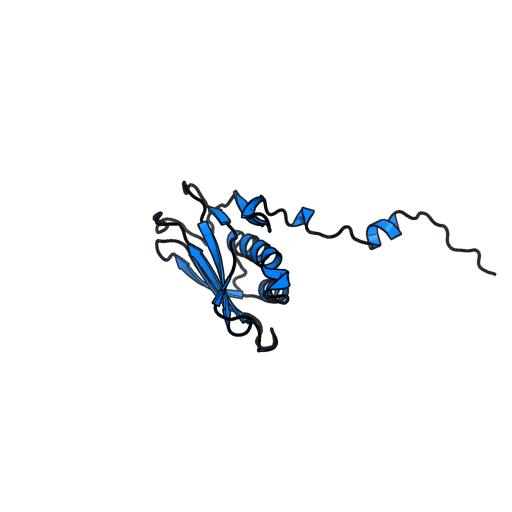C C . GLN A 1 82 ? -2.177 -4.393 1.370 1.00 98.19 82 GLN A C 1
ATOM 601 O O . GLN A 1 82 ? -0.998 -4.666 1.612 1.00 98.19 82 GLN A O 1
ATOM 606 N N . VAL A 1 83 ? -2.938 -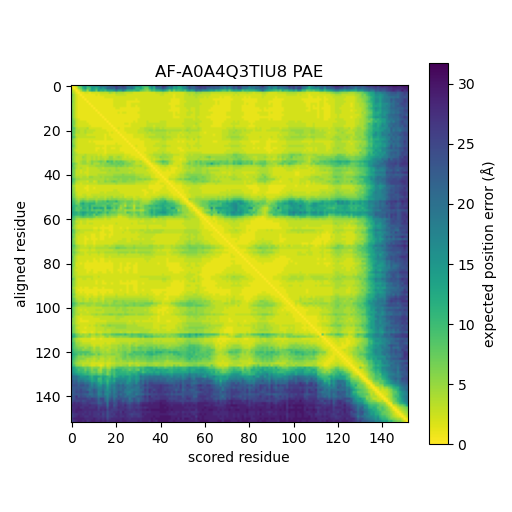3.715 2.224 1.00 98.19 83 VAL A N 1
ATOM 607 C CA . VAL A 1 83 ? -2.512 -3.422 3.594 1.00 98.19 83 VAL A CA 1
ATOM 608 C C . VAL A 1 83 ? -2.850 -4.585 4.517 1.00 98.19 83 VAL A C 1
ATOM 610 O O . VAL A 1 83 ? -3.909 -5.203 4.414 1.00 98.19 83 VAL A O 1
ATOM 613 N N . GLU A 1 84 ? -1.958 -4.875 5.455 1.00 98.06 84 GLU A N 1
ATOM 614 C CA . GLU A 1 84 ? -2.236 -5.745 6.592 1.00 98.06 84 GLU A CA 1
ATOM 615 C C . GLU A 1 84 ? -2.603 -4.898 7.808 1.00 98.06 84 GLU A C 1
ATOM 617 O O . GLU A 1 84 ? -1.821 -4.051 8.250 1.00 98.06 84 GLU A O 1
ATOM 622 N N . LEU A 1 85 ? -3.792 -5.157 8.351 1.00 96.75 85 LEU A N 1
ATOM 623 C CA . LEU A 1 85 ? -4.326 -4.502 9.534 1.00 96.75 85 LEU A CA 1
ATOM 624 C C . LEU A 1 85 ? -4.466 -5.499 10.684 1.00 96.75 85 LEU A C 1
ATOM 626 O O . LEU A 1 85 ? -4.829 -6.663 10.487 1.00 96.75 85 LEU A O 1
ATOM 630 N N . ARG A 1 86 ? -4.255 -5.022 11.910 1.00 94.94 86 ARG A N 1
ATOM 631 C CA . ARG A 1 86 ? -4.587 -5.748 13.138 1.00 94.94 86 ARG A CA 1
ATOM 632 C C . ARG A 1 86 ? -5.292 -4.825 14.110 1.00 94.94 86 ARG A C 1
ATOM 634 O O . ARG A 1 86 ? -4.712 -3.846 14.564 1.00 94.94 86 ARG A O 1
ATOM 641 N N . GLU A 1 87 ? -6.537 -5.151 14.430 1.00 93.31 87 GLU A N 1
ATOM 642 C CA . GLU A 1 87 ? -7.420 -4.312 15.249 1.00 93.31 87 GLU A CA 1
ATOM 643 C C . GLU A 1 87 ? -7.497 -2.860 14.727 1.00 93.31 87 GLU A C 1
ATOM 645 O O . GLU A 1 87 ? -7.576 -1.913 15.507 1.00 93.31 87 GLU A O 1
ATOM 650 N N . GLY A 1 88 ? -7.447 -2.686 13.399 1.00 93.56 88 GLY A N 1
ATOM 651 C CA . GLY A 1 88 ? -7.427 -1.399 12.693 1.00 93.56 88 GLY A CA 1
ATOM 652 C C . GLY A 1 88 ? -6.039 -0.780 12.502 1.00 93.56 88 GLY A C 1
ATOM 653 O O . GLY A 1 88 ? -5.889 0.139 11.698 1.00 93.56 88 GLY A O 1
ATOM 654 N N . ARG A 1 89 ? -5.013 -1.272 13.205 1.00 94.81 89 ARG A N 1
ATOM 655 C CA . ARG A 1 89 ? -3.639 -0.768 13.099 1.00 94.81 89 ARG A CA 1
ATOM 656 C C . ARG A 1 89 ? -2.958 -1.285 11.836 1.00 94.81 89 ARG A C 1
ATOM 658 O O . ARG A 1 89 ? -2.874 -2.497 11.655 1.00 94.81 89 ARG A O 1
ATOM 665 N N . LEU A 1 90 ? -2.400 -0.379 11.041 1.00 95.88 90 LEU A N 1
ATOM 666 C CA . LEU A 1 90 ? -1.557 -0.670 9.887 1.00 95.88 90 LEU A CA 1
ATOM 667 C C . LEU A 1 90 ? -0.233 -1.298 10.328 1.00 95.88 90 LEU A C 1
ATOM 669 O O . LEU A 1 90 ? 0.492 -0.731 11.146 1.00 95.88 90 LEU A O 1
ATOM 673 N N . LEU A 1 91 ? 0.055 -2.486 9.794 1.00 95.75 91 LEU A N 1
ATOM 674 C CA . LEU A 1 91 ? 1.258 -3.259 10.106 1.00 95.75 91 LEU A CA 1
ATOM 675 C C . LEU A 1 91 ? 2.205 -3.386 8.917 1.00 95.75 91 LEU A C 1
ATOM 677 O O . LEU A 1 91 ? 3.421 -3.333 9.093 1.00 95.75 91 LEU A O 1
ATOM 681 N N . ALA A 1 92 ? 1.665 -3.601 7.718 1.00 97.31 92 ALA A N 1
ATOM 682 C CA . ALA A 1 92 ? 2.480 -3.853 6.540 1.00 97.31 92 ALA A CA 1
ATOM 683 C C . ALA A 1 92 ? 1.753 -3.521 5.237 1.00 97.31 92 ALA A C 1
ATOM 685 O O . ALA A 1 92 ? 0.524 -3.551 5.172 1.00 97.31 92 ALA A O 1
ATOM 686 N N . LEU A 1 93 ? 2.543 -3.278 4.196 1.00 98.00 93 LEU A N 1
ATOM 687 C CA . LEU A 1 93 ? 2.136 -3.282 2.799 1.00 98.00 93 LEU A CA 1
ATOM 688 C C . LEU A 1 93 ? 2.645 -4.567 2.138 1.00 98.00 93 LEU A C 1
ATOM 690 O O . LEU A 1 93 ? 3.829 -4.904 2.230 1.00 98.00 93 LEU A O 1
ATOM 694 N N . HIS A 1 94 ? 1.753 -5.265 1.446 1.00 98.19 94 HIS A N 1
ATOM 695 C CA . HIS A 1 94 ? 2.054 -6.442 0.638 1.00 98.19 94 HIS A CA 1
ATOM 696 C C . HIS A 1 94 ? 1.868 -6.099 -0.832 1.00 98.19 94 HIS A C 1
ATOM 698 O O . HIS A 1 94 ? 0.861 -5.498 -1.186 1.00 98.19 94 HIS A O 1
ATOM 704 N N . GLY A 1 95 ? 2.805 -6.520 -1.675 1.00 97.38 95 GLY A N 1
ATOM 705 C CA . GLY A 1 95 ? 2.686 -6.517 -3.129 1.00 97.38 95 GLY A CA 1
ATOM 706 C C . GLY A 1 95 ? 2.821 -7.942 -3.660 1.00 97.38 95 GLY A C 1
ATOM 707 O O . GLY A 1 95 ? 3.724 -8.667 -3.241 1.00 97.38 95 GLY A O 1
ATOM 708 N N . GLN A 1 96 ? 1.942 -8.350 -4.570 1.00 96.12 96 GLN A N 1
ATOM 709 C CA . GLN A 1 96 ? 1.925 -9.672 -5.193 1.00 96.12 96 GLN A CA 1
ATOM 710 C C . GLN A 1 96 ? 1.985 -9.542 -6.713 1.00 96.12 96 GLN A C 1
ATOM 712 O O . GLN A 1 96 ? 1.159 -8.866 -7.316 1.00 96.12 96 GLN A O 1
ATOM 717 N N . SER A 1 97 ? 2.946 -10.220 -7.334 1.00 94.44 97 SER A N 1
ATOM 718 C CA . SER A 1 97 ? 3.205 -10.146 -8.777 1.00 94.44 97 SER A CA 1
ATOM 719 C C . SER A 1 97 ? 2.471 -11.210 -9.601 1.00 94.44 97 SER A C 1
ATOM 721 O O . SER A 1 97 ? 2.840 -11.459 -10.743 1.00 94.44 97 SER A O 1
ATOM 723 N N . TYR A 1 98 ? 1.481 -11.900 -9.026 1.00 92.19 98 TYR A N 1
ATOM 724 C CA . TYR A 1 98 ? 0.706 -12.953 -9.705 1.00 92.19 98 TYR A CA 1
ATOM 725 C C . TYR A 1 98 ? 1.549 -14.070 -10.356 1.00 92.19 98 TYR A C 1
ATOM 727 O O . TYR A 1 98 ? 1.161 -14.663 -11.357 1.00 92.19 98 TYR A O 1
ATOM 735 N N . GLY A 1 99 ? 2.694 -14.404 -9.750 1.00 90.75 99 GLY A N 1
ATOM 736 C CA . GLY A 1 99 ? 3.579 -15.484 -10.203 1.00 90.75 99 GLY A CA 1
ATOM 737 C C . GLY A 1 99 ? 4.738 -15.031 -11.093 1.00 90.75 99 GLY A C 1
ATOM 738 O O . GLY A 1 99 ? 5.545 -15.871 -11.494 1.00 90.75 99 GLY A O 1
ATOM 739 N N . GLN A 1 100 ? 4.851 -13.730 -11.373 1.00 93.94 100 GLN A N 1
ATOM 740 C CA . GLN A 1 100 ? 6.000 -13.154 -12.068 1.00 93.94 100 GLN A CA 1
ATOM 741 C C . GLN A 1 100 ? 7.214 -13.038 -11.131 1.00 93.94 100 GLN A C 1
ATOM 743 O O . GLN A 1 100 ? 7.088 -12.605 -9.984 1.00 93.94 100 GLN A O 1
ATOM 748 N N . ASP A 1 101 ? 8.409 -13.358 -11.628 1.00 94.12 101 ASP A N 1
ATOM 749 C CA . ASP A 1 101 ? 9.647 -13.255 -10.848 1.00 94.12 101 ASP A CA 1
ATOM 750 C C . ASP A 1 101 ? 10.064 -11.795 -10.647 1.00 94.12 101 ASP A C 1
ATOM 752 O O . ASP A 1 101 ? 10.445 -11.104 -11.591 1.00 94.12 101 ASP A O 1
ATOM 756 N N . THR A 1 102 ? 10.049 -11.337 -9.396 1.00 95.88 102 THR A N 1
ATOM 757 C CA . THR A 1 102 ? 10.419 -9.958 -9.058 1.00 95.88 102 THR A CA 1
ATOM 758 C C . THR A 1 102 ? 11.831 -9.824 -8.518 1.00 95.88 102 THR A C 1
ATOM 760 O O . THR A 1 102 ? 12.215 -8.718 -8.160 1.00 95.88 102 THR A O 1
ATOM 763 N N . ARG A 1 103 ? 12.633 -10.894 -8.406 1.00 95.06 103 ARG A N 1
ATOM 764 C CA . ARG A 1 103 ? 13.904 -10.874 -7.643 1.00 95.06 103 ARG A CA 1
ATOM 765 C C . ARG A 1 103 ? 14.923 -9.836 -8.119 1.00 95.06 103 ARG A C 1
ATOM 767 O O . ARG A 1 103 ? 15.751 -9.408 -7.322 1.00 95.06 103 ARG A O 1
ATOM 774 N N . ALA A 1 104 ? 14.876 -9.457 -9.394 1.00 93.62 104 ALA A N 1
ATOM 775 C CA . ALA A 1 104 ? 15.758 -8.445 -9.973 1.00 93.62 104 ALA A CA 1
ATOM 776 C C . ALA A 1 104 ? 15.296 -6.997 -9.710 1.00 93.62 104 ALA A C 1
ATOM 778 O O . ALA A 1 104 ? 16.043 -6.064 -9.992 1.00 93.62 104 ALA A O 1
ATOM 779 N N . ILE A 1 105 ? 14.085 -6.804 -9.180 1.00 94.12 105 ILE A N 1
ATOM 780 C CA . ILE A 1 105 ? 13.487 -5.488 -8.953 1.00 94.12 105 ILE A CA 1
ATOM 781 C C . ILE A 1 105 ? 13.958 -4.918 -7.617 1.00 94.12 105 ILE A C 1
ATOM 783 O O . ILE A 1 105 ? 13.767 -5.520 -6.553 1.00 94.12 105 ILE A O 1
ATOM 787 N N . ASP A 1 106 ? 14.512 -3.710 -7.668 1.00 93.94 106 ASP A N 1
ATOM 788 C CA . ASP A 1 106 ? 14.720 -2.883 -6.485 1.00 93.94 106 ASP A CA 1
ATOM 789 C C . ASP A 1 106 ? 13.487 -2.011 -6.220 1.00 93.94 106 ASP A C 1
ATOM 791 O O . ASP A 1 106 ? 13.367 -0.892 -6.716 1.00 93.94 106 ASP A O 1
ATOM 795 N N . PHE A 1 107 ? 12.568 -2.509 -5.393 1.00 92.81 107 PHE A N 1
ATOM 796 C CA . PHE A 1 107 ? 11.351 -1.786 -5.008 1.00 92.81 107 PHE A CA 1
ATOM 797 C C . PHE A 1 107 ? 11.600 -0.470 -4.252 1.00 92.81 107 PHE A C 1
ATOM 799 O O . PHE A 1 107 ? 10.661 0.296 -4.042 1.00 92.81 107 PHE A O 1
ATOM 806 N N . ALA A 1 108 ? 12.836 -0.188 -3.826 1.00 91.94 108 ALA A N 1
ATOM 807 C CA . ALA A 1 108 ? 13.161 1.102 -3.231 1.00 91.94 108 ALA A CA 1
ATOM 808 C C . ALA A 1 108 ? 13.250 2.235 -4.268 1.00 91.94 108 ALA A C 1
ATOM 810 O O . ALA A 1 108 ? 13.059 3.396 -3.906 1.00 91.94 108 ALA A O 1
ATOM 811 N N . ALA A 1 109 ? 13.544 1.906 -5.529 1.00 92.88 109 ALA A N 1
ATOM 812 C CA . ALA A 1 109 ? 13.842 2.881 -6.578 1.00 92.88 109 ALA A CA 1
ATOM 813 C C . ALA A 1 109 ? 13.187 2.576 -7.935 1.00 92.88 109 ALA A C 1
ATOM 815 O O . ALA A 1 109 ? 13.340 3.367 -8.865 1.00 92.88 109 ALA A O 1
ATOM 816 N N . VAL A 1 110 ? 12.491 1.443 -8.068 1.00 94.38 110 VAL A N 1
ATOM 817 C CA . VAL A 1 110 ? 11.842 1.044 -9.318 1.00 94.38 110 VAL A CA 1
ATOM 818 C C . VAL A 1 110 ? 10.858 2.127 -9.780 1.00 94.38 110 VAL A C 1
ATOM 820 O O . VAL A 1 110 ? 10.068 2.619 -8.966 1.00 94.38 110 VAL A O 1
ATOM 823 N N . PRO A 1 111 ? 10.897 2.526 -11.064 1.00 94.88 111 PRO A N 1
ATOM 824 C CA . PRO A 1 111 ? 9.857 3.377 -11.610 1.00 94.88 111 PRO A CA 1
ATOM 825 C C . PRO A 1 111 ? 8.524 2.625 -11.607 1.00 94.88 111 PRO A C 1
ATOM 827 O O . PRO A 1 111 ? 8.467 1.404 -11.756 1.00 94.88 111 PRO A O 1
ATOM 830 N N . PHE A 1 112 ? 7.449 3.373 -11.449 1.00 94.88 112 PHE A N 1
ATOM 831 C CA . PHE A 1 112 ? 6.093 2.891 -11.632 1.00 94.88 112 PHE A CA 1
ATOM 832 C C . PHE A 1 112 ? 5.327 3.963 -12.395 1.00 94.88 112 PHE A C 1
ATOM 834 O O . PHE A 1 112 ? 5.718 5.135 -12.378 1.00 94.88 112 PHE A O 1
ATOM 841 N N . GLU A 1 113 ? 4.286 3.542 -13.093 1.00 88.38 113 GLU A N 1
ATOM 842 C CA . GLU A 1 113 ? 3.456 4.439 -13.887 1.00 88.38 113 GLU A CA 1
ATOM 843 C C . GLU A 1 113 ? 2.122 4.639 -13.169 1.00 88.38 113 GLU A C 1
ATOM 845 O O . GLU A 1 113 ? 2.046 5.350 -12.166 1.00 88.38 113 GLU A O 1
ATOM 850 N N . ASP A 1 114 ? 1.087 3.968 -13.657 1.00 87.81 114 ASP A N 1
ATOM 851 C CA . ASP A 1 114 ? -0.274 4.138 -13.191 1.00 87.81 114 ASP A CA 1
ATOM 852 C C . ASP A 1 114 ? -0.575 3.259 -11.972 1.00 87.81 114 ASP A C 1
ATOM 854 O O . ASP A 1 114 ? -0.175 2.089 -11.894 1.00 87.81 114 ASP A O 1
ATOM 858 N N . VAL A 1 115 ? -1.316 3.844 -11.028 1.00 94.69 115 VAL A N 1
ATOM 859 C CA . VAL A 1 115 ? -1.930 3.156 -9.890 1.00 94.69 115 VAL A CA 1
ATOM 860 C C . VAL A 1 115 ? -3.423 3.068 -10.161 1.00 94.69 115 VAL A C 1
ATOM 862 O O . VAL A 1 115 ? -4.045 4.059 -10.532 1.00 94.69 115 VAL A O 1
ATOM 865 N N . PHE A 1 116 ? -4.004 1.894 -9.967 1.00 93.94 116 PHE A N 1
ATOM 866 C CA . PHE A 1 116 ? -5.411 1.629 -10.220 1.00 93.94 116 PHE A CA 1
ATOM 867 C C . PHE A 1 116 ? -6.096 1.154 -8.947 1.00 93.94 116 PHE A C 1
ATOM 869 O O . PHE A 1 116 ? -5.524 0.372 -8.191 1.00 93.94 116 PHE A O 1
ATOM 876 N N . THR A 1 117 ? -7.334 1.582 -8.737 1.00 92.19 117 THR A N 1
ATOM 877 C CA . THR A 1 117 ? -8.240 1.016 -7.730 1.00 92.19 117 THR A CA 1
ATOM 878 C C . THR A 1 117 ? -9.378 0.280 -8.426 1.00 92.19 117 THR A C 1
ATOM 880 O O . THR A 1 117 ? -9.552 0.394 -9.640 1.00 92.19 117 THR A O 1
ATOM 883 N N . VAL A 1 118 ? -10.164 -0.472 -7.662 1.00 88.62 118 VAL A N 1
ATOM 884 C CA . VAL A 1 118 ? -11.392 -1.101 -8.154 1.00 88.62 118 VAL A CA 1
ATOM 885 C C . VAL A 1 118 ? -12.587 -0.329 -7.607 1.00 88.62 118 VAL A C 1
ATOM 887 O O . VAL A 1 118 ? -12.619 -0.016 -6.418 1.00 88.62 118 VAL A O 1
ATOM 890 N N . ASP A 1 119 ? -13.537 0.023 -8.470 1.00 84.69 119 ASP A N 1
ATOM 891 C CA . ASP A 1 119 ? -14.767 0.702 -8.060 1.00 84.69 119 ASP A CA 1
ATOM 892 C C . ASP A 1 119 ? -15.848 -0.276 -7.556 1.00 84.69 119 ASP A C 1
ATOM 894 O O . ASP A 1 119 ? -15.687 -1.500 -7.572 1.00 84.69 119 ASP A O 1
ATOM 898 N N . ASP A 1 120 ? -16.992 0.262 -7.129 1.00 81.94 120 ASP A N 1
ATOM 899 C CA . ASP A 1 120 ? -18.124 -0.534 -6.632 1.00 81.94 120 ASP A CA 1
ATOM 900 C C . ASP A 1 120 ? -18.737 -1.473 -7.693 1.00 81.94 120 ASP A C 1
ATOM 902 O O . ASP A 1 120 ? -19.505 -2.379 -7.356 1.00 81.94 120 ASP A O 1
ATOM 906 N N . GLN A 1 121 ? -18.434 -1.261 -8.978 1.00 86.44 121 GLN A N 1
ATOM 907 C CA . GLN A 1 121 ? -18.874 -2.106 -10.090 1.00 86.44 121 GLN A CA 1
ATOM 908 C C . GLN A 1 121 ? -17.862 -3.213 -10.415 1.00 86.44 121 GLN A C 1
ATOM 910 O O . GLN A 1 121 ? -18.173 -4.107 -11.204 1.00 86.44 121 GLN A O 1
ATOM 915 N N . GLY A 1 122 ? -16.694 -3.207 -9.767 1.00 84.75 122 GLY A N 1
ATOM 916 C CA . GLY A 1 122 ? -15.610 -4.143 -10.034 1.00 84.75 122 GLY A CA 1
ATOM 917 C C . GLY A 1 122 ? -14.715 -3.726 -11.202 1.00 84.75 122 GLY A C 1
ATOM 918 O O . GLY A 1 122 ? -13.897 -4.534 -11.643 1.00 84.75 122 GLY A O 1
ATOM 919 N N . GLU A 1 123 ? -14.860 -2.502 -11.712 1.00 88.31 123 GLU A N 1
ATOM 920 C CA . GLU A 1 123 ? -14.053 -1.977 -12.809 1.00 88.31 123 GLU A CA 1
ATOM 921 C C . GLU A 1 123 ? -12.752 -1.370 -12.275 1.00 88.31 123 GLU A C 1
ATOM 923 O O . GLU A 1 123 ? -12.714 -0.738 -11.217 1.00 88.31 123 GLU A O 1
ATOM 928 N N . SER A 1 124 ? -11.664 -1.563 -13.022 1.00 87.31 124 SER A N 1
ATOM 929 C CA . SER A 1 124 ? -10.370 -0.971 -12.686 1.00 87.31 124 SER A CA 1
ATOM 930 C C . SER A 1 124 ? -10.319 0.470 -13.185 1.00 87.31 124 SER A C 1
ATOM 932 O O . SER A 1 124 ? -10.453 0.727 -14.383 1.00 87.31 124 SER A O 1
ATOM 934 N N . ILE A 1 125 ? -10.119 1.411 -12.266 1.00 91.00 125 ILE A N 1
ATOM 935 C CA . ILE A 1 125 ? -10.079 2.846 -12.546 1.00 91.00 125 ILE A CA 1
ATOM 936 C C . ILE A 1 125 ? -8.726 3.430 -12.146 1.00 91.00 125 ILE A C 1
ATOM 938 O O . ILE A 1 125 ? -8.130 3.021 -11.151 1.00 91.00 125 ILE A O 1
ATOM 942 N N . LEU A 1 126 ? -8.233 4.394 -12.927 1.00 91.25 126 LEU A N 1
ATOM 943 C CA . LEU A 1 126 ? -6.997 5.107 -12.612 1.00 91.25 126 LEU A CA 1
ATOM 944 C C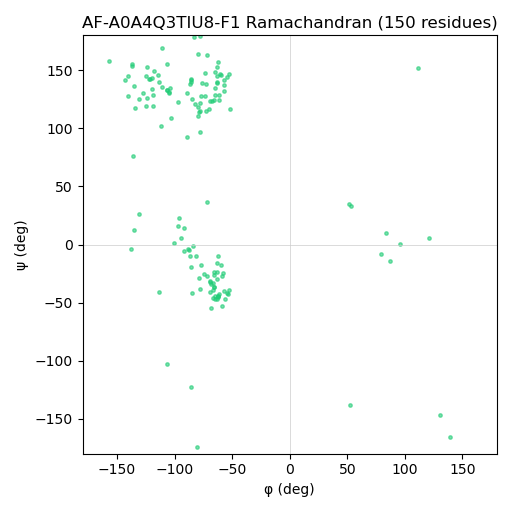 . LEU A 1 126 ? -7.182 5.922 -11.325 1.00 91.25 126 LEU A C 1
ATOM 946 O O . LEU A 1 126 ? -8.121 6.713 -11.214 1.00 91.25 126 LEU A O 1
ATOM 950 N N . PHE A 1 127 ? -6.268 5.753 -10.375 1.00 88.62 127 PHE A N 1
ATOM 951 C CA . PHE A 1 127 ? -6.213 6.557 -9.165 1.00 88.62 127 PHE A CA 1
ATOM 952 C C . PHE A 1 127 ? -5.558 7.908 -9.466 1.00 88.62 127 PHE A C 1
ATOM 954 O O . PHE A 1 127 ? -4.354 7.988 -9.712 1.00 88.62 127 PHE A O 1
ATOM 961 N N . ASP A 1 128 ? -6.352 8.977 -9.419 1.00 83.81 128 ASP A N 1
ATOM 962 C CA . ASP A 1 128 ? -5.867 10.355 -9.515 1.00 83.81 128 ASP A CA 1
ATOM 963 C C . ASP A 1 128 ? -6.054 11.075 -8.166 1.00 83.81 128 ASP A C 1
ATOM 965 O O . ASP A 1 128 ? -7.159 11.529 -7.854 1.00 83.81 128 ASP A O 1
ATOM 969 N N . PRO A 1 129 ? -4.989 11.239 -7.359 1.00 72.12 129 PRO A N 1
ATOM 970 C CA . PRO A 1 129 ? -5.089 11.891 -6.055 1.00 72.12 129 PRO A CA 1
ATOM 971 C C . PRO A 1 129 ? -5.513 13.365 -6.146 1.00 72.12 129 PRO A C 1
ATOM 973 O O . PRO A 1 129 ? -6.065 13.901 -5.185 1.00 72.12 129 PRO A O 1
ATOM 976 N N . VAL A 1 130 ? -5.290 14.039 -7.282 1.00 69.62 130 VAL A N 1
ATOM 977 C CA . VAL A 1 130 ? -5.682 15.444 -7.481 1.00 69.62 130 VAL A CA 1
ATOM 978 C C . VAL A 1 130 ? -7.175 15.553 -7.774 1.00 69.62 130 VAL A C 1
ATOM 980 O O . VAL A 1 130 ? -7.826 16.466 -7.264 1.00 69.62 130 VAL A O 1
ATOM 983 N N . ALA A 1 131 ? -7.732 14.614 -8.542 1.00 64.62 131 ALA A N 1
ATOM 984 C CA . ALA A 1 131 ? -9.170 14.549 -8.808 1.00 64.62 131 ALA A CA 1
ATOM 985 C C . ALA A 1 131 ? -9.998 14.239 -7.548 1.00 64.62 131 ALA A C 1
ATOM 987 O O . ALA A 1 131 ? -11.173 14.596 -7.478 1.00 64.62 131 ALA A O 1
ATOM 988 N N . LEU A 1 132 ? -9.382 13.604 -6.547 1.00 62.31 132 LEU A N 1
ATOM 989 C CA . LEU A 1 132 ? -10.023 13.207 -5.292 1.00 62.31 132 LEU A CA 1
ATOM 990 C C . LEU A 1 132 ? -10.029 14.302 -4.217 1.00 62.31 132 LEU A C 1
ATOM 992 O O . LEU A 1 132 ? -10.711 14.160 -3.201 1.00 62.31 132 LEU A O 1
ATOM 996 N N . MET A 1 133 ? -9.305 15.409 -4.418 1.00 59.19 133 MET A N 1
ATOM 997 C CA . MET A 1 133 ? -9.407 16.553 -3.516 1.00 59.19 133 MET A CA 1
ATOM 998 C C . MET A 1 133 ? -10.783 17.211 -3.706 1.00 59.19 133 MET A C 1
ATOM 1000 O O . MET A 1 133 ? -11.044 17.736 -4.791 1.00 59.19 133 MET A O 1
ATOM 1004 N N . PRO A 1 134 ? -11.664 17.239 -2.684 1.00 54.94 134 PRO A N 1
ATOM 1005 C CA . PRO A 1 134 ? -12.933 17.941 -2.808 1.00 54.94 134 PRO A CA 1
ATOM 1006 C C . PRO A 1 134 ? -12.661 19.404 -3.162 1.00 54.94 134 PRO A C 1
ATOM 1008 O O . PRO A 1 134 ? -11.745 20.022 -2.604 1.00 54.94 134 PRO A O 1
ATOM 1011 N N . GLU A 1 135 ? -13.442 19.965 -4.093 1.00 56.56 135 GLU A N 1
ATOM 1012 C CA . GLU A 1 135 ? -13.364 21.393 -4.391 1.00 56.56 135 GLU A CA 1
ATOM 1013 C C . GLU A 1 135 ? -13.494 22.158 -3.074 1.00 56.56 135 GLU A C 1
ATOM 1015 O O . GLU A 1 135 ? -14.482 22.031 -2.352 1.00 56.56 135 GLU A O 1
ATOM 1020 N N . SER A 1 136 ? -12.440 22.889 -2.702 1.00 58.38 136 SER A N 1
ATOM 1021 C CA . SER A 1 136 ? -12.419 23.551 -1.405 1.00 58.38 136 SER A CA 1
ATOM 1022 C C . SER A 1 136 ? -13.580 24.551 -1.341 1.00 58.38 136 SER A C 1
ATOM 1024 O O . SER A 1 136 ? -13.601 25.472 -2.160 1.00 58.38 136 SER A O 1
ATOM 1026 N N . PRO A 1 137 ? -14.482 24.471 -0.347 1.00 61.47 137 PRO A N 1
ATOM 1027 C CA . PRO A 1 137 ? -15.525 25.483 -0.167 1.00 61.47 137 PRO A CA 1
ATOM 1028 C C . PRO A 1 137 ? -14.936 26.888 0.072 1.00 61.47 137 PRO A C 1
ATOM 1030 O O . PRO A 1 137 ? -15.592 27.903 -0.148 1.00 61.47 137 PRO A O 1
ATOM 1033 N N . LEU A 1 138 ? -13.652 26.981 0.446 1.00 63.16 138 LEU A N 1
ATOM 1034 C CA . LEU A 1 138 ? -12.927 28.251 0.530 1.00 63.16 138 LEU A CA 1
ATOM 1035 C C . LEU A 1 138 ? -12.612 28.858 -0.847 1.00 63.16 138 LEU A C 1
ATOM 1037 O O . LEU A 1 138 ? -12.508 30.078 -0.953 1.00 63.16 138 LEU A O 1
ATOM 1041 N N . ARG A 1 139 ? -12.482 28.047 -1.907 1.00 60.47 139 ARG A N 1
ATOM 1042 C CA . ARG A 1 139 ? -12.336 28.557 -3.281 1.00 60.47 139 ARG A CA 1
ATOM 1043 C C . ARG A 1 139 ? -13.621 29.204 -3.787 1.00 60.47 139 ARG A C 1
ATOM 1045 O O . ARG A 1 139 ? -13.527 30.151 -4.559 1.00 60.47 139 ARG A O 1
ATOM 1052 N N . GLU A 1 140 ? -14.792 28.737 -3.355 1.00 61.69 140 GLU A N 1
ATOM 1053 C CA . GLU A 1 140 ? -16.061 29.414 -3.651 1.00 61.69 140 GLU A CA 1
ATOM 1054 C C . GLU A 1 140 ? -16.133 30.772 -2.947 1.00 61.69 140 GLU A C 1
ATOM 1056 O O . GLU A 1 140 ? -16.399 31.777 -3.599 1.00 61.69 140 GLU A O 1
ATOM 1061 N N . LEU A 1 141 ? -15.767 30.839 -1.662 1.00 61.16 141 LEU A N 1
ATOM 1062 C CA . LEU A 1 141 ? -15.730 32.095 -0.897 1.00 61.16 141 LEU A CA 1
ATOM 1063 C C . LEU A 1 141 ? -14.720 33.121 -1.437 1.00 61.16 141 LEU A C 1
ATOM 1065 O O . LEU A 1 141 ? -14.941 34.318 -1.308 1.00 61.16 141 LEU A O 1
ATOM 1069 N N . GLN A 1 142 ? -13.623 32.675 -2.056 1.00 61.84 142 GLN A N 1
ATOM 1070 C CA . GLN A 1 142 ? -12.653 33.556 -2.723 1.00 61.84 142 GLN A CA 1
ATOM 1071 C C . GLN A 1 142 ? -13.120 34.065 -4.095 1.00 61.84 142 GLN A C 1
ATOM 1073 O O . GLN A 1 142 ? -12.550 35.027 -4.605 1.00 61.84 142 GLN A O 1
ATOM 1078 N N . ARG A 1 143 ? -14.119 33.421 -4.714 1.00 62.00 143 ARG A N 1
ATOM 1079 C CA . ARG A 1 143 ? -14.729 33.882 -5.973 1.00 62.00 143 ARG A CA 1
ATOM 1080 C C . ARG A 1 143 ? -15.846 34.893 -5.737 1.00 62.00 143 ARG A C 1
ATOM 1082 O O . ARG A 1 143 ? -16.204 35.610 -6.671 1.00 62.00 143 ARG A O 1
ATOM 1089 N N . THR A 1 144 ? -1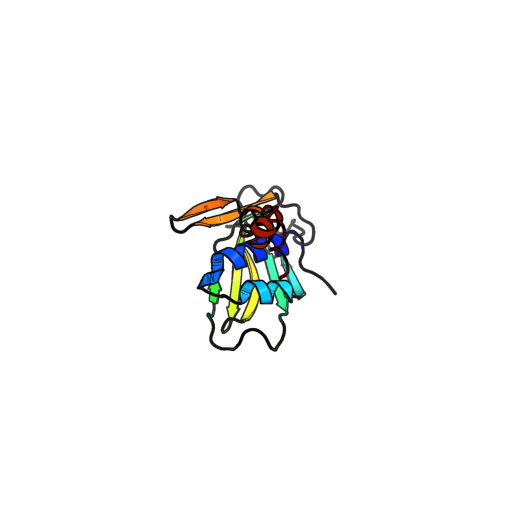6.399 34.956 -4.529 1.00 57.03 144 THR A N 1
ATOM 1090 C CA . THR A 1 144 ? -17.417 35.945 -4.191 1.00 57.03 144 THR A CA 1
ATOM 1091 C C . THR A 1 144 ? -16.747 37.293 -3.935 1.00 57.03 144 THR A C 1
ATOM 1093 O O . THR A 1 144 ? -16.279 37.581 -2.839 1.00 57.03 144 THR A O 1
ATOM 1096 N N . ASP A 1 145 ? -16.728 38.137 -4.962 1.00 60.38 145 ASP A N 1
ATOM 1097 C CA . ASP A 1 145 ? -16.344 39.557 -4.909 1.00 60.38 145 ASP A CA 1
ATOM 1098 C C . ASP A 1 145 ? -17.425 40.396 -4.179 1.00 60.38 145 ASP A C 1
ATOM 1100 O O . ASP A 1 145 ? -17.780 41.498 -4.597 1.00 60.38 145 ASP A O 1
ATOM 1104 N N . GLU A 1 146 ? -18.050 39.846 -3.129 1.00 64.25 146 GLU A N 1
ATOM 1105 C CA . GLU A 1 146 ? -19.131 40.527 -2.417 1.00 64.25 146 GLU A CA 1
ATOM 1106 C C . GLU A 1 146 ? -18.518 41.583 -1.489 1.00 64.25 146 GLU A C 1
ATOM 1108 O O . GLU A 1 146 ? -17.774 41.239 -0.563 1.00 64.25 146 GLU A O 1
ATOM 1113 N N . PRO A 1 147 ? -18.773 42.882 -1.729 1.00 65.69 147 PRO A N 1
ATOM 1114 C CA . PRO A 1 147 ? -18.237 43.925 -0.876 1.00 65.69 147 PRO A CA 1
ATOM 1115 C C . PRO A 1 147 ? -18.814 43.780 0.540 1.00 65.69 147 PRO A C 1
ATOM 1117 O O . PRO A 1 147 ? -19.983 43.416 0.696 1.00 65.69 147 PRO A O 1
ATOM 1120 N N . PRO A 1 148 ? -18.023 44.081 1.587 1.00 65.94 148 PRO A N 1
ATOM 1121 C CA . PRO A 1 148 ? -18.499 43.991 2.960 1.00 65.94 148 PRO A CA 1
ATOM 1122 C C . PRO A 1 148 ? -19.747 44.871 3.150 1.00 65.94 148 PRO A C 1
ATOM 1124 O O . PRO A 1 148 ? -19.807 45.973 2.591 1.00 65.94 148 PRO A O 1
ATOM 1127 N N . PRO A 1 149 ? -20.744 44.415 3.931 1.00 70.44 149 PRO A N 1
ATOM 1128 C CA . PRO A 1 149 ? -21.965 45.178 4.149 1.00 70.44 149 PRO A CA 1
ATOM 1129 C C . PRO A 1 149 ? -21.644 46.540 4.787 1.00 70.44 149 PRO A C 1
ATOM 1131 O O . PRO A 1 149 ? -20.704 46.639 5.584 1.00 70.44 149 PRO A O 1
ATOM 1134 N N . PRO A 1 150 ? -22.402 47.602 4.452 1.00 69.31 150 PRO A N 1
ATOM 1135 C CA . PRO A 1 150 ? -22.134 48.939 4.961 1.00 69.31 150 PRO A CA 1
ATOM 1136 C C . PRO A 1 150 ? -22.243 48.958 6.488 1.00 69.31 150 PRO A C 1
ATOM 1138 O O . PRO A 1 150 ? -23.235 48.507 7.061 1.00 69.31 150 PRO A O 1
ATOM 1141 N N . ALA A 1 151 ? -21.207 49.486 7.140 1.00 70.62 151 ALA A N 1
ATOM 1142 C CA . ALA A 1 151 ? -21.225 49.741 8.572 1.00 70.62 151 ALA A CA 1
ATOM 1143 C C . ALA A 1 151 ? -22.259 50.839 8.875 1.00 70.62 151 ALA A C 1
ATOM 1145 O O . ALA A 1 151 ? -22.193 51.922 8.286 1.00 70.62 151 ALA A O 1
ATOM 1146 N N . TYR A 1 152 ? -23.209 50.533 9.761 1.00 60.25 152 TYR A N 1
ATOM 1147 C CA . TYR A 1 152 ? -24.135 51.501 10.357 1.00 60.25 152 TYR A CA 1
ATOM 1148 C C . TYR A 1 152 ? -23.499 52.197 11.559 1.00 60.25 152 TYR A C 1
ATOM 1150 O O . TYR A 1 152 ? -22.802 51.502 12.335 1.00 60.25 152 TYR A O 1
#